Protein AF-A0A091CCP2-F1 (afdb_monomer)

Secondary structure (DSSP, 8-state):
--GGG-EEEEEEEEEEEEETTEEEEEEEEEEEEEEEETTEEEEEEEE--TTSPPPEEEEEEE-TTS-EEEEEESSSEEEEEE-TT-EEEEEEEETTEEEEEEEE-------

pLDDT: mean 87.81, std 11.27, range [38.66, 96.69]

Foldseek 3Di:
DQLQVWDKDWDWDWDWDDDDPDIDIDTDGWIWTWHQDPNKIKIWTWAQDPVRFDTWIWIWIQHPQRKIWIWTHDQKTWIDIDDAPDKDWTWTDHPVGIDIDIDDDDDDDDD

Organism: NCBI:txid1302649

Structure (mmCIF, N/CA/C/O backbone):
data_AF-A0A091CCP2-F1
#
_entry.id   AF-A0A091CCP2-F1
#
loop_
_atom_site.group_PDB
_atom_site.id
_atom_site.type_symbol
_atom_site.label_atom_id
_atom_site.label_alt_id
_atom_site.label_comp_id
_atom_site.label_asym_id
_atom_site.label_entity_id
_atom_site.label_seq_id
_atom_site.pdbx_PDB_ins_code
_atom_site.Cartn_x
_atom_site.Cartn_y
_atom_site.Cartn_z
_atom_site.occupancy
_atom_site.B_iso_or_equiv
_atom_site.auth_seq_id
_atom_site.auth_comp_id
_atom_site.auth_asym_id
_atom_site.auth_atom_id
_atom_site.pdbx_PDB_model_num
ATOM 1 N N . MET A 1 1 ? -13.528 -1.214 19.697 1.00 54.56 1 MET A N 1
ATOM 2 C CA . MET A 1 1 ? -13.199 -0.076 18.810 1.00 54.56 1 MET A CA 1
ATOM 3 C C . MET A 1 1 ? -14.029 -0.225 17.547 1.00 54.56 1 MET A C 1
ATOM 5 O O . MET A 1 1 ? -14.061 -1.320 17.004 1.00 54.56 1 MET A O 1
ATOM 9 N N . ASP A 1 2 ? -14.753 0.814 17.135 1.00 62.56 2 ASP A N 1
ATOM 10 C CA . ASP A 1 2 ? -15.609 0.775 15.942 1.00 62.56 2 ASP A CA 1
ATOM 11 C C . ASP A 1 2 ? -14.768 1.062 14.689 1.00 62.56 2 ASP A C 1
ATOM 13 O O . ASP A 1 2 ? -14.484 2.213 14.357 1.00 62.56 2 ASP A O 1
ATOM 17 N N . LEU A 1 3 ? -14.319 -0.002 14.020 1.00 65.81 3 LEU A N 1
ATOM 18 C CA . LEU A 1 3 ? -13.479 0.080 12.821 1.00 65.81 3 LEU A CA 1
ATOM 19 C C . LEU A 1 3 ? -14.211 0.677 11.607 1.00 65.81 3 LEU A C 1
ATOM 21 O O . LEU A 1 3 ? -13.551 0.984 10.616 1.00 65.81 3 LEU A O 1
ATOM 25 N N . ASN A 1 4 ? -15.532 0.891 11.672 1.00 68.69 4 ASN A N 1
ATOM 26 C CA . ASN A 1 4 ? -16.284 1.529 10.588 1.00 68.69 4 ASN A CA 1
ATOM 27 C C . ASN A 1 4 ? -16.014 3.039 10.487 1.00 68.69 4 ASN A C 1
ATOM 29 O O . ASN A 1 4 ? -16.238 3.626 9.431 1.00 68.69 4 ASN A O 1
ATOM 33 N N . LYS A 1 5 ? -15.529 3.681 11.561 1.00 74.88 5 LYS A N 1
ATOM 34 C CA . LYS A 1 5 ? -15.239 5.129 11.592 1.00 74.88 5 LYS A CA 1
ATOM 35 C C . LYS A 1 5 ? -13.783 5.484 11.275 1.00 74.88 5 LYS A C 1
ATOM 37 O O . LYS A 1 5 ? -13.444 6.662 11.266 1.00 74.88 5 LYS A O 1
ATOM 42 N N . GLY A 1 6 ? -12.953 4.483 10.980 1.00 84.56 6 GLY A N 1
ATOM 43 C CA . GLY A 1 6 ? -11.515 4.646 10.796 1.00 84.56 6 GLY A CA 1
ATOM 44 C C . GLY A 1 6 ? -10.783 4.860 12.115 1.00 84.56 6 GLY A C 1
ATOM 45 O O . GLY A 1 6 ? -11.096 5.758 12.892 1.00 84.56 6 GLY A O 1
ATOM 46 N N . VAL A 1 7 ? -9.800 4.010 12.380 1.00 94.38 7 VAL A N 1
ATOM 47 C CA . VAL A 1 7 ? -8.944 4.093 13.561 1.00 94.38 7 VAL A CA 1
ATOM 48 C C . VAL A 1 7 ? -7.599 4.674 13.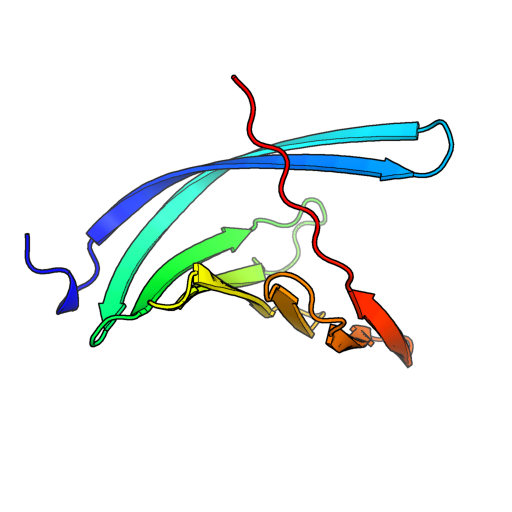131 1.00 94.38 7 VAL A C 1
ATOM 50 O O . VAL A 1 7 ? -6.961 4.089 12.252 1.00 94.38 7 VAL A O 1
ATOM 53 N N . PRO A 1 8 ? -7.154 5.806 13.705 1.00 96.19 8 PRO A N 1
ATOM 54 C CA . PRO A 1 8 ? -5.830 6.341 13.421 1.00 96.19 8 PRO A CA 1
ATOM 55 C C . PRO A 1 8 ? -4.753 5.395 13.959 1.00 96.19 8 PRO A C 1
ATOM 57 O O . PRO A 1 8 ? -4.863 4.884 15.074 1.00 96.19 8 PRO A O 1
ATOM 60 N N . VAL A 1 9 ? -3.701 5.176 13.174 1.00 95.19 9 VAL A N 1
ATOM 61 C CA . VAL A 1 9 ? -2.596 4.266 13.506 1.00 95.19 9 VAL A CA 1
ATOM 62 C C . VAL A 1 9 ? -1.244 4.880 13.141 1.00 95.19 9 VAL A C 1
ATOM 64 O O . VAL A 1 9 ? -1.149 5.742 12.265 1.00 95.19 9 VAL A O 1
ATOM 67 N N . SER A 1 10 ? -0.189 4.409 13.803 1.00 95.25 10 SER A N 1
ATOM 68 C CA . SER A 1 10 ? 1.183 4.524 13.295 1.00 95.25 10 SER A CA 1
ATOM 69 C C . SER A 1 10 ? 1.499 3.256 12.509 1.00 95.25 10 SER A C 1
ATOM 71 O O . SER A 1 10 ? 1.202 2.162 12.986 1.00 95.25 10 SER A O 1
ATOM 73 N N . ILE A 1 11 ? 2.080 3.400 11.328 1.00 93.38 11 ILE A N 1
ATOM 74 C CA . ILE A 1 11 ? 2.433 2.310 10.422 1.00 93.38 11 ILE A CA 1
ATOM 75 C C . ILE A 1 11 ? 3.947 2.323 10.280 1.00 93.38 11 ILE A C 1
ATOM 77 O O . ILE A 1 11 ? 4.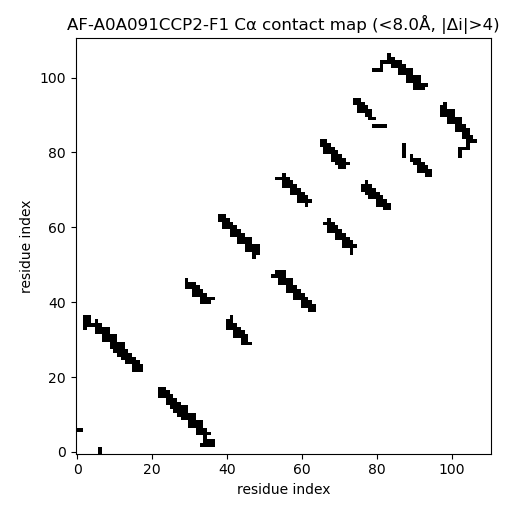505 3.345 9.896 1.00 93.38 11 ILE A O 1
ATOM 81 N N . HIS A 1 12 ? 4.575 1.190 10.573 1.00 93.44 12 HIS A N 1
ATOM 82 C CA . HIS A 1 12 ? 5.966 0.934 10.232 1.00 93.44 12 HIS A CA 1
ATOM 83 C C . HIS A 1 12 ? 5.980 0.078 8.965 1.00 93.44 12 HIS A C 1
ATOM 85 O O . HIS A 1 12 ? 5.507 -1.061 8.984 1.00 93.44 12 HIS A O 1
ATOM 91 N N . LEU A 1 13 ? 6.436 0.647 7.854 1.00 90.69 13 LEU A N 1
ATOM 92 C CA . LEU A 1 13 ? 6.467 0.005 6.547 1.00 90.69 13 LEU A CA 1
ATOM 93 C C . LEU A 1 13 ? 7.916 -0.255 6.149 1.00 90.69 13 LEU A C 1
ATOM 95 O O . LEU A 1 13 ? 8.676 0.684 5.930 1.00 90.69 13 LEU A O 1
ATOM 99 N N . LYS A 1 14 ? 8.259 -1.534 6.013 1.00 91.38 14 LYS A N 1
ATOM 100 C CA . LYS A 1 14 ? 9.535 -1.991 5.473 1.00 91.38 14 LYS A CA 1
ATOM 101 C C . LYS A 1 14 ? 9.318 -2.555 4.074 1.00 91.38 14 LYS A C 1
ATOM 103 O O . LYS A 1 14 ? 8.485 -3.442 3.902 1.00 91.38 14 LYS A O 1
ATOM 108 N N . THR A 1 15 ? 10.059 -2.049 3.096 1.00 87.69 15 THR A N 1
ATOM 109 C CA . THR A 1 15 ? 10.116 -2.595 1.737 1.00 87.69 15 THR A CA 1
ATOM 110 C C . THR A 1 15 ? 11.550 -2.987 1.440 1.00 87.69 15 THR A C 1
ATOM 112 O O . THR A 1 15 ? 12.439 -2.148 1.510 1.00 87.69 15 THR A O 1
ATOM 115 N N . GLU A 1 16 ? 11.770 -4.250 1.102 1.00 91.25 16 GLU A N 1
ATOM 116 C CA . GLU A 1 16 ? 13.063 -4.743 0.638 1.00 91.25 16 GLU A CA 1
ATOM 117 C C . GLU A 1 16 ? 12.945 -5.060 -0.851 1.00 91.25 16 GLU A C 1
ATOM 119 O O . GLU A 1 16 ? 12.039 -5.785 -1.272 1.00 91.25 16 GLU A O 1
ATOM 124 N N . VAL A 1 17 ? 13.837 -4.491 -1.651 1.00 89.88 17 VAL A N 1
ATOM 125 C CA . VAL A 1 17 ? 13.897 -4.684 -3.096 1.00 89.88 17 VAL A CA 1
ATOM 126 C C . VAL A 1 17 ? 15.216 -5.368 -3.413 1.00 89.88 17 VAL A C 1
ATOM 128 O O . VAL A 1 17 ? 16.276 -4.843 -3.101 1.00 89.88 17 VAL A O 1
ATOM 131 N N . ASN A 1 18 ? 15.143 -6.540 -4.037 1.00 90.44 18 ASN A N 1
ATOM 132 C CA . ASN A 1 18 ? 16.313 -7.253 -4.540 1.00 90.44 18 ASN A CA 1
ATOM 133 C C . ASN A 1 18 ? 16.251 -7.251 -6.068 1.00 90.44 18 ASN A C 1
ATOM 135 O O . ASN A 1 18 ? 15.310 -7.803 -6.647 1.00 90.44 18 ASN A O 1
ATOM 139 N N . GLN A 1 19 ? 17.221 -6.620 -6.723 1.00 87.38 19 GLN A N 1
ATOM 140 C CA . GLN A 1 19 ? 17.330 -6.561 -8.179 1.00 87.38 19 GLN A CA 1
ATOM 141 C C . GLN A 1 19 ? 18.758 -6.890 -8.602 1.00 87.38 19 GLN A C 1
ATOM 143 O O . GLN A 1 19 ? 19.689 -6.136 -8.345 1.00 87.38 19 GLN A O 1
ATOM 148 N N . ASN A 1 20 ? 18.924 -8.017 -9.299 1.00 91.25 20 ASN A N 1
ATOM 149 C CA . ASN A 1 20 ? 20.239 -8.566 -9.638 1.00 91.25 20 ASN A CA 1
ATOM 150 C C . ASN A 1 20 ? 21.098 -8.748 -8.369 1.00 91.25 20 ASN A C 1
ATOM 152 O O . ASN A 1 20 ? 20.703 -9.507 -7.487 1.00 91.25 20 ASN A O 1
ATOM 156 N N . ASP A 1 21 ? 22.230 -8.047 -8.281 1.00 91.62 21 ASP A N 1
ATOM 157 C CA . ASP A 1 21 ? 23.143 -8.061 -7.134 1.00 91.62 21 ASP A CA 1
ATOM 158 C C . ASP A 1 21 ? 22.921 -6.869 -6.176 1.00 91.62 21 ASP A C 1
ATOM 160 O O . ASP A 1 21 ? 23.680 -6.688 -5.223 1.00 91.62 21 ASP A O 1
ATOM 164 N N . GLU A 1 22 ? 21.902 -6.040 -6.423 1.00 92.62 22 GLU A N 1
ATOM 165 C CA . GLU A 1 22 ? 21.565 -4.877 -5.602 1.00 92.62 22 GLU A CA 1
ATOM 166 C C . GLU A 1 22 ? 20.410 -5.201 -4.647 1.00 92.62 22 GLU A C 1
ATOM 168 O O . GLU A 1 22 ? 19.369 -5.736 -5.044 1.00 92.62 22 GLU A O 1
ATOM 173 N N . GLN A 1 23 ? 20.605 -4.853 -3.374 1.00 92.44 23 GLN A N 1
ATOM 174 C CA . GLN A 1 23 ? 19.583 -4.906 -2.338 1.00 92.44 23 GLN A CA 1
ATOM 175 C C . GLN A 1 23 ? 19.343 -3.494 -1.812 1.00 92.44 23 GLN A C 1
ATOM 177 O O . GLN A 1 23 ? 20.257 -2.842 -1.306 1.00 92.44 23 GLN A O 1
ATOM 182 N N . GLU A 1 24 ? 18.097 -3.051 -1.892 1.00 92.50 24 GLU A N 1
ATOM 183 C CA . GLU A 1 24 ? 17.639 -1.783 -1.347 1.00 92.50 24 GLU A CA 1
ATOM 184 C C . GLU A 1 24 ? 16.626 -2.039 -0.233 1.00 92.50 24 GLU A C 1
ATOM 186 O O . GLU A 1 24 ? 15.750 -2.900 -0.338 1.00 92.50 24 GLU A O 1
ATOM 191 N N . GLU A 1 25 ? 16.736 -1.272 0.847 1.00 92.25 25 GLU A N 1
ATOM 192 C CA . GLU A 1 25 ? 15.793 -1.301 1.957 1.00 92.25 25 GLU A CA 1
ATOM 193 C C . GLU A 1 25 ? 15.200 0.093 2.152 1.00 92.25 25 GLU A C 1
ATOM 195 O O . GLU A 1 25 ? 15.920 1.075 2.329 1.00 92.25 25 GLU A O 1
ATOM 200 N N . PHE A 1 26 ? 13.872 0.163 2.165 1.00 87.75 26 PHE A N 1
ATOM 201 C CA . PHE A 1 26 ? 13.114 1.374 2.437 1.00 87.75 26 PHE A CA 1
ATOM 202 C C . PHE A 1 26 ? 12.304 1.194 3.719 1.00 87.75 26 PHE A C 1
ATOM 204 O O . PHE A 1 26 ? 11.480 0.280 3.825 1.00 87.75 26 PHE A O 1
ATOM 211 N N . LEU A 1 27 ? 12.520 2.086 4.685 1.00 89.69 27 LEU A N 1
ATOM 212 C CA . LEU A 1 27 ? 11.811 2.118 5.962 1.00 89.69 27 LEU A CA 1
ATOM 213 C C . LEU A 1 27 ? 11.015 3.412 6.085 1.00 89.69 27 LEU A C 1
ATOM 215 O O . LEU A 1 27 ? 11.571 4.504 5.987 1.00 89.69 27 LEU A O 1
ATOM 219 N N . PHE A 1 28 ? 9.720 3.286 6.362 1.00 88.44 28 PHE A N 1
ATOM 220 C CA . PHE A 1 28 ? 8.837 4.426 6.556 1.00 88.44 28 PHE A CA 1
ATOM 221 C C . PHE A 1 28 ? 8.016 4.288 7.835 1.00 88.44 28 PHE A C 1
ATOM 223 O O . PHE A 1 28 ? 7.261 3.331 8.004 1.00 88.44 28 PHE A O 1
ATOM 230 N N . ASP A 1 29 ? 8.090 5.301 8.696 1.00 92.69 29 ASP A N 1
ATOM 231 C CA . ASP A 1 29 ? 7.191 5.470 9.836 1.00 92.69 29 ASP A CA 1
ATOM 232 C C . ASP A 1 29 ? 6.125 6.517 9.494 1.00 92.69 29 ASP A C 1
ATOM 234 O O . ASP A 1 29 ? 6.369 7.724 9.520 1.00 92.69 29 ASP A O 1
ATOM 238 N N . ILE A 1 30 ? 4.921 6.058 9.149 1.00 93.94 30 ILE A N 1
ATOM 239 C CA . ILE A 1 30 ? 3.862 6.897 8.576 1.00 93.94 30 ILE A CA 1
ATOM 240 C C . ILE A 1 30 ? 2.619 6.874 9.467 1.00 93.94 30 ILE A C 1
ATOM 242 O O . ILE A 1 30 ? 2.237 5.853 10.041 1.00 93.94 30 ILE A O 1
ATOM 246 N N . LYS A 1 31 ? 1.930 8.013 9.578 1.00 95.81 31 LYS A N 1
ATOM 247 C CA . LYS A 1 31 ? 0.590 8.065 10.177 1.00 95.81 31 LYS A CA 1
ATOM 248 C C . LYS A 1 31 ? -0.463 7.683 9.144 1.00 95.81 31 LYS A C 1
ATOM 250 O O . LYS A 1 31 ? -0.486 8.207 8.034 1.00 95.81 31 LYS A O 1
ATOM 255 N N . GLY A 1 32 ? -1.377 6.808 9.534 1.00 95.56 32 GLY A N 1
ATOM 256 C CA . GLY A 1 32 ? -2.438 6.342 8.657 1.00 95.56 32 GLY A CA 1
ATOM 257 C C . GLY A 1 32 ? -3.731 6.066 9.397 1.00 95.56 32 GLY A C 1
ATOM 258 O O . GLY A 1 32 ? -3.926 6.448 10.552 1.00 95.56 32 GLY A O 1
ATOM 259 N N . GLN A 1 33 ? -4.627 5.385 8.702 1.00 96.00 33 GLN A N 1
ATOM 260 C CA . GLN A 1 33 ? -5.910 4.957 9.231 1.00 96.00 33 GLN A CA 1
ATOM 261 C C . GLN A 1 33 ? -6.209 3.524 8.807 1.00 96.00 33 GLN A C 1
ATOM 263 O O . GLN A 1 33 ? -5.923 3.126 7.675 1.00 96.00 33 GLN A O 1
ATOM 268 N N . VAL A 1 34 ? -6.836 2.777 9.708 1.00 95.62 34 VAL A N 1
ATOM 269 C CA . VAL A 1 34 ? -7.365 1.442 9.439 1.00 95.62 34 VAL A CA 1
ATOM 270 C C . VAL A 1 34 ? -8.882 1.479 9.520 1.00 95.62 34 VAL A C 1
ATOM 272 O O . VAL A 1 34 ? -9.447 1.930 10.514 1.00 95.62 34 VAL A O 1
ATOM 275 N N . ILE A 1 35 ? -9.549 1.001 8.477 1.00 95.12 35 ILE A N 1
ATOM 276 C CA . ILE A 1 35 ? -11.007 0.902 8.398 1.00 95.12 35 ILE A CA 1
ATOM 277 C C . ILE A 1 35 ? -11.346 -0.544 8.049 1.00 95.12 35 ILE A C 1
ATOM 279 O O . ILE A 1 35 ? -10.770 -1.103 7.118 1.00 95.12 35 ILE A O 1
ATOM 283 N N . LYS A 1 36 ? -12.294 -1.155 8.755 1.00 93.75 36 LYS A N 1
ATOM 284 C CA . LYS A 1 36 ? -12.868 -2.440 8.339 1.00 93.75 36 LYS A CA 1
ATOM 285 C C . LYS A 1 36 ? -14.207 -2.156 7.667 1.00 93.75 36 LYS A C 1
ATOM 287 O O . LYS A 1 36 ? -15.046 -1.495 8.266 1.00 93.75 36 LYS A O 1
ATOM 292 N N . MET A 1 37 ? -14.392 -2.610 6.430 1.00 92.62 37 MET A N 1
ATOM 293 C CA . MET A 1 37 ? -15.670 -2.507 5.713 1.00 92.62 37 MET A CA 1
ATOM 294 C C . MET A 1 37 ? -16.106 -3.915 5.313 1.00 92.62 37 MET A C 1
ATOM 296 O O . MET A 1 37 ? -15.439 -4.556 4.498 1.00 92.62 37 MET A O 1
ATOM 300 N N . GLY A 1 38 ? -17.200 -4.409 5.899 1.00 93.31 38 GLY A N 1
ATOM 301 C CA . GLY A 1 38 ? -17.524 -5.837 5.826 1.00 93.31 38 GLY A CA 1
ATOM 302 C C . GLY A 1 38 ? -16.385 -6.661 6.432 1.00 93.31 38 GLY A C 1
ATOM 303 O O . GLY A 1 38 ? -15.940 -6.354 7.536 1.00 93.31 38 GLY A O 1
ATOM 304 N N . ASP A 1 39 ? -15.869 -7.640 5.687 1.00 94.12 39 ASP A N 1
ATOM 305 C CA . ASP A 1 39 ? -14.719 -8.462 6.097 1.00 94.12 39 ASP A CA 1
ATOM 306 C C . ASP A 1 39 ? -13.373 -7.991 5.537 1.00 94.12 39 ASP A C 1
ATOM 308 O O . ASP A 1 39 ? -12.331 -8.544 5.875 1.00 94.12 39 ASP A O 1
ATOM 312 N N . THR A 1 40 ? -13.365 -6.942 4.715 1.00 95.81 40 THR A N 1
ATOM 313 C CA . THR A 1 40 ? -12.137 -6.395 4.134 1.00 95.81 40 THR A CA 1
ATOM 314 C C 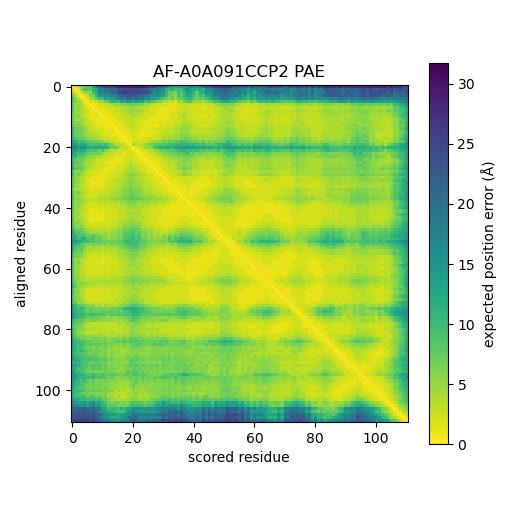. THR A 1 40 ? -11.534 -5.336 5.050 1.00 95.81 40 THR A C 1
ATOM 316 O O . THR A 1 40 ? -12.213 -4.389 5.468 1.00 95.81 40 THR A O 1
ATOM 319 N N . LEU A 1 41 ? -10.237 -5.463 5.325 1.00 95.62 41 LEU A N 1
ATOM 320 C CA . LEU A 1 41 ? -9.466 -4.443 6.026 1.00 95.62 41 LEU A CA 1
ATOM 321 C C . LEU A 1 41 ? -8.866 -3.463 5.020 1.00 95.62 41 LEU A C 1
ATOM 323 O O . LEU A 1 41 ? -8.296 -3.864 4.009 1.00 95.62 41 LEU A O 1
ATOM 327 N N . TYR A 1 42 ? -8.970 -2.175 5.314 1.00 96.25 42 TYR A N 1
ATOM 328 C CA . TYR A 1 42 ? -8.391 -1.093 4.536 1.00 96.25 42 TYR A CA 1
ATOM 329 C C . TYR A 1 42 ? -7.372 -0.374 5.402 1.00 96.25 42 TYR A C 1
ATOM 331 O O . TYR A 1 42 ? -7.733 0.185 6.434 1.00 96.25 42 TYR A O 1
ATOM 339 N N . ILE A 1 43 ? -6.126 -0.334 4.953 1.00 96.06 43 ILE A N 1
ATOM 340 C CA . ILE A 1 43 ? -5.070 0.492 5.530 1.00 96.06 43 ILE A CA 1
ATOM 341 C C . ILE A 1 43 ? -4.825 1.625 4.540 1.00 96.06 43 ILE A C 1
ATOM 343 O O . ILE A 1 43 ? -4.606 1.382 3.352 1.00 96.06 43 ILE A O 1
ATOM 347 N N . ARG A 1 44 ? -4.920 2.872 5.000 1.00 96.00 44 ARG A N 1
ATOM 348 C CA . ARG A 1 44 ? -4.717 4.056 4.160 1.00 96.00 44 ARG A CA 1
ATOM 349 C C . ARG A 1 44 ? -3.682 4.971 4.779 1.00 96.00 44 ARG A C 1
ATOM 351 O O . ARG A 1 44 ? -3.770 5.283 5.966 1.00 96.00 44 ARG A O 1
ATOM 358 N N . TYR A 1 45 ? -2.759 5.438 3.959 1.00 95.44 45 TYR A N 1
ATOM 359 C CA . TYR A 1 45 ? -1.715 6.375 4.347 1.00 95.44 45 TYR A CA 1
ATOM 360 C C . TYR A 1 45 ? -1.297 7.222 3.142 1.00 95.44 45 TYR A C 1
ATOM 362 O O . TYR A 1 45 ? -1.791 7.023 2.028 1.00 95.44 45 TYR A O 1
ATOM 370 N N . LYS A 1 46 ? -0.441 8.212 3.385 1.00 94.50 46 LYS A N 1
ATOM 371 C CA . LYS A 1 46 ? 0.150 9.052 2.346 1.00 94.50 46 LYS A CA 1
ATOM 372 C C . LYS A 1 46 ? 1.665 8.910 2.396 1.00 94.50 46 LYS A C 1
ATOM 374 O O . LYS A 1 46 ? 2.230 8.943 3.483 1.00 94.50 46 LYS A O 1
ATOM 379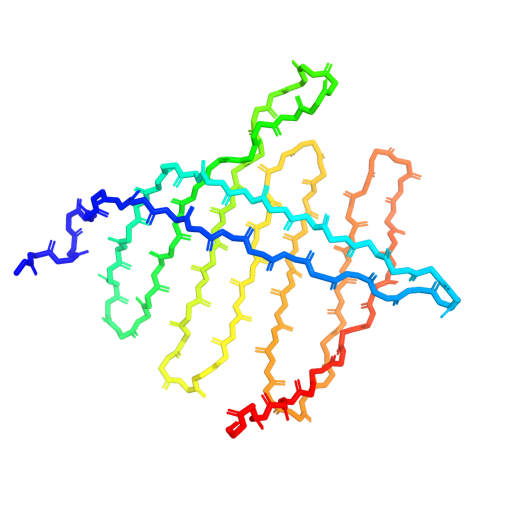 N N . GLU A 1 47 ? 2.281 8.732 1.238 1.00 91.19 47 GLU A N 1
ATOM 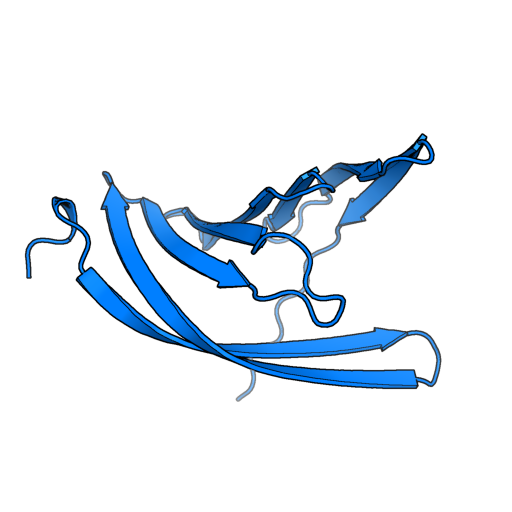380 C CA . GLU A 1 47 ? 3.733 8.719 1.066 1.00 91.19 47 GLU A CA 1
ATOM 381 C C . GLU A 1 47 ? 4.172 10.123 0.642 1.00 91.19 47 GLU A C 1
ATOM 383 O O . GLU A 1 47 ? 3.793 10.594 -0.434 1.00 91.19 47 GLU A O 1
ATOM 388 N N . GLU A 1 48 ? 4.947 10.800 1.485 1.00 90.00 48 GLU A N 1
ATOM 389 C CA . GLU A 1 48 ? 5.628 12.039 1.096 1.00 90.00 48 GLU A CA 1
ATOM 390 C C . GLU A 1 48 ? 6.659 11.721 0.005 1.00 90.00 48 GLU A C 1
ATOM 392 O O . GLU A 1 48 ? 7.270 10.652 0.025 1.00 90.00 48 GLU A O 1
ATOM 397 N N . GLN A 1 49 ? 6.812 12.609 -0.975 1.00 85.38 49 GLN A N 1
ATOM 398 C CA . GLN A 1 49 ? 7.738 12.409 -2.091 1.00 85.38 49 GLN A CA 1
ATOM 399 C C . GLN A 1 49 ? 9.016 13.218 -1.853 1.00 85.38 49 GLN A C 1
ATOM 401 O O . GLN A 1 49 ? 8.952 14.382 -1.455 1.00 85.38 49 GLN A O 1
ATOM 406 N N . GLU A 1 50 ? 10.180 12.611 -2.090 1.00 82.19 50 GLU A N 1
ATOM 407 C CA . GLU A 1 50 ? 11.481 13.256 -1.848 1.00 82.19 50 GLU A CA 1
ATOM 408 C C . GLU A 1 50 ? 11.713 14.488 -2.733 1.00 82.19 50 GLU A C 1
ATOM 410 O O . GLU A 1 50 ? 12.390 15.432 -2.329 1.00 82.19 50 GLU A O 1
ATOM 415 N N . ASP A 1 51 ? 11.110 14.507 -3.922 1.00 84.38 51 ASP A N 1
ATOM 416 C CA . ASP A 1 51 ? 11.180 15.615 -4.877 1.00 84.38 51 ASP A CA 1
ATOM 417 C C . ASP A 1 51 ? 10.266 16.805 -4.515 1.00 84.38 51 ASP A C 1
ATOM 419 O O . ASP A 1 51 ? 10.241 17.812 -5.226 1.00 84.38 51 ASP A O 1
ATOM 423 N N . GLY A 1 52 ? 9.523 16.712 -3.405 1.00 84.19 52 GLY A N 1
ATOM 424 C CA . GLY A 1 52 ? 8.590 17.738 -2.943 1.00 84.19 52 GLY A CA 1
ATOM 425 C C . GLY A 1 52 ? 7.266 17.781 -3.710 1.00 84.19 52 GLY A C 1
ATOM 426 O O . GLY A 1 52 ? 6.491 18.726 -3.531 1.00 84.19 52 GLY A O 1
ATOM 427 N N . SER A 1 53 ? 6.988 16.790 -4.562 1.00 86.81 53 SER A N 1
ATOM 428 C CA . SER A 1 53 ? 5.697 16.650 -5.233 1.00 86.81 53 SER A CA 1
ATOM 429 C C . SER A 1 53 ? 4.570 16.273 -4.257 1.00 86.81 53 SER A C 1
ATOM 431 O O . SER A 1 53 ? 4.773 16.042 -3.062 1.00 86.81 53 SER A O 1
ATOM 433 N N . ALA A 1 54 ? 3.327 16.284 -4.751 1.00 89.75 54 ALA A N 1
ATOM 434 C CA . ALA A 1 54 ? 2.160 16.028 -3.913 1.00 89.75 54 ALA A CA 1
ATOM 435 C C . ALA A 1 54 ? 2.206 14.610 -3.298 1.00 89.75 54 ALA A C 1
ATOM 437 O O . ALA A 1 54 ? 2.514 13.653 -4.012 1.00 89.75 54 ALA A O 1
ATOM 438 N N . PRO A 1 55 ? 1.816 14.435 -2.018 1.00 91.75 55 PRO A N 1
ATOM 439 C CA . PRO A 1 55 ? 1.870 13.130 -1.371 1.00 91.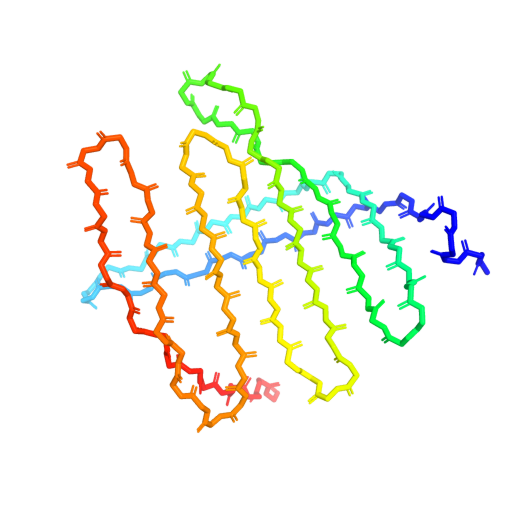75 55 PRO A CA 1
ATOM 440 C C . PRO A 1 55 ? 1.024 12.085 -2.099 1.00 91.75 55 PRO A C 1
ATOM 442 O O . PRO A 1 55 ? -0.151 12.315 -2.417 1.00 91.75 55 PRO A O 1
ATOM 445 N N . VAL A 1 56 ? 1.593 10.900 -2.296 1.00 92.31 56 VAL A N 1
ATOM 446 C CA . VAL A 1 56 ? 0.931 9.788 -2.978 1.00 92.31 56 VAL A CA 1
ATOM 447 C C . VAL A 1 56 ? -0.016 9.106 -2.003 1.00 92.31 56 VAL A C 1
ATOM 449 O O . VAL A 1 56 ? 0.379 8.657 -0.928 1.00 92.31 56 VAL A O 1
ATOM 452 N N . SER A 1 57 ? -1.294 9.016 -2.365 1.00 95.25 57 SER A N 1
ATOM 453 C CA . SER A 1 57 ? -2.278 8.331 -1.528 1.00 95.25 57 SER A CA 1
ATOM 454 C C . SER A 1 57 ? -2.206 6.829 -1.759 1.00 95.25 57 SER A C 1
ATOM 456 O O . SER A 1 57 ? -2.413 6.358 -2.878 1.00 95.25 57 SER A O 1
ATOM 458 N N . VAL A 1 58 ? -1.971 6.067 -0.693 1.00 95.50 58 VAL A N 1
ATOM 459 C CA . VAL A 1 58 ? -1.878 4.609 -0.755 1.00 95.50 58 VAL A CA 1
ATOM 460 C C . VAL A 1 58 ? -3.027 3.970 0.005 1.00 95.50 58 VAL A C 1
ATOM 462 O O . VAL A 1 58 ? -3.359 4.344 1.130 1.00 95.50 58 VAL A O 1
ATOM 465 N N . THR A 1 59 ? -3.670 2.999 -0.638 1.00 96.62 59 THR A N 1
ATOM 466 C CA . THR A 1 59 ? -4.676 2.135 -0.022 1.00 96.62 59 THR A CA 1
ATOM 467 C C . THR A 1 59 ? -4.259 0.685 -0.185 1.00 96.62 59 THR A C 1
ATOM 469 O O . THR A 1 59 ? -4.205 0.176 -1.304 1.00 96.62 59 THR A O 1
ATOM 472 N N . MET A 1 60 ? -4.036 0.010 0.936 1.00 95.94 60 MET A N 1
ATOM 473 C CA . MET A 1 60 ? -3.878 -1.435 1.006 1.00 95.94 60 MET A CA 1
ATOM 474 C C . MET A 1 60 ? -5.201 -2.056 1.450 1.00 95.94 60 MET A C 1
ATOM 476 O O . MET A 1 60 ? -5.779 -1.659 2.463 1.00 95.94 60 MET A O 1
ATOM 480 N N . LYS A 1 61 ? -5.696 -3.014 0.673 1.00 96.69 61 LYS A N 1
ATOM 481 C CA . LYS A 1 61 ? -6.856 -3.836 1.007 1.00 96.69 61 LYS A CA 1
ATOM 482 C C . LYS A 1 61 ? -6.381 -5.238 1.330 1.00 96.69 61 LYS A C 1
ATOM 484 O O . LYS A 1 61 ? -5.685 -5.828 0.510 1.00 96.69 61 LYS A O 1
ATOM 489 N N . ILE A 1 62 ? -6.798 -5.755 2.476 1.00 95.25 62 ILE A N 1
ATOM 490 C CA . ILE A 1 62 ? -6.586 -7.145 2.874 1.00 95.25 62 ILE A CA 1
ATOM 491 C C . ILE A 1 62 ? -7.953 -7.819 2.839 1.00 9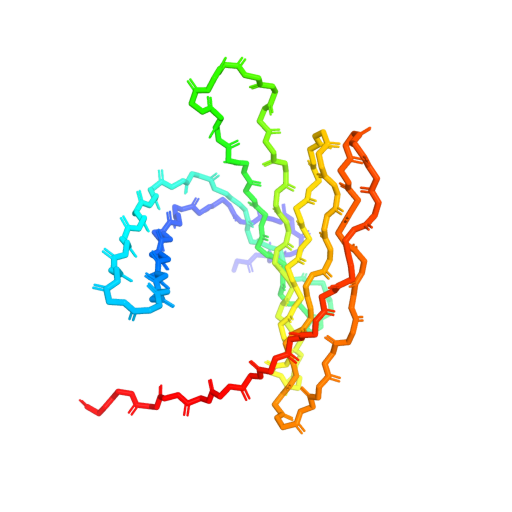5.25 62 ILE A C 1
ATOM 493 O O . ILE A 1 62 ? -8.865 -7.447 3.587 1.00 95.25 62 ILE A O 1
ATOM 497 N N . PHE A 1 63 ? -8.109 -8.742 1.899 1.00 95.25 63 PHE A N 1
ATOM 498 C CA . PHE A 1 63 ? -9.333 -9.499 1.686 1.00 95.25 63 PHE A CA 1
ATOM 499 C C . PHE A 1 63 ? -9.404 -10.689 2.660 1.00 95.25 63 PHE A C 1
ATOM 501 O O . PHE A 1 63 ? -8.370 -11.148 3.149 1.00 95.25 63 PHE A O 1
ATOM 508 N N . PRO A 1 64 ? -10.612 -11.191 2.975 1.00 94.31 64 PRO A N 1
ATOM 509 C CA . PRO A 1 64 ? -10.782 -12.299 3.921 1.00 94.31 64 PRO A CA 1
ATOM 510 C C . PRO A 1 64 ? -10.151 -13.621 3.460 1.00 94.31 64 PRO A C 1
ATOM 512 O O . PRO A 1 64 ? -9.863 -14.473 4.293 1.00 94.31 64 PRO A O 1
ATOM 515 N N . ASP A 1 65 ? -9.922 -13.789 2.157 1.00 91.44 65 ASP A N 1
ATOM 516 C CA . ASP A 1 65 ? -9.216 -14.928 1.557 1.00 91.44 65 ASP A CA 1
ATOM 517 C C . ASP A 1 65 ? -7.681 -14.796 1.624 1.00 91.44 65 ASP A C 1
ATOM 519 O O . ASP A 1 65 ? -6.962 -15.668 1.143 1.00 91.44 65 ASP A O 1
ATOM 523 N N . GLY A 1 66 ? -7.169 -13.716 2.223 1.00 89.06 66 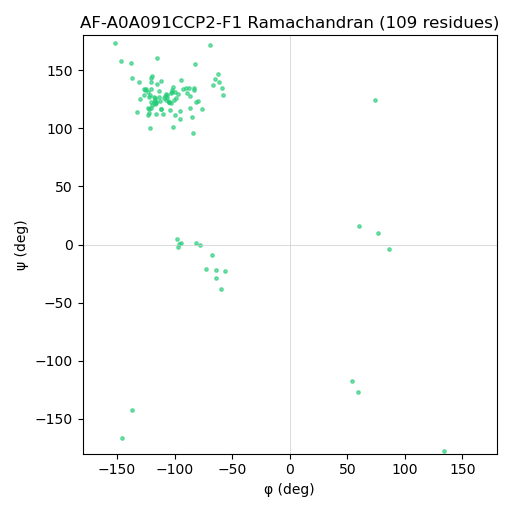GLY A N 1
ATOM 524 C CA . GLY A 1 66 ? -5.740 -13.430 2.335 1.00 89.06 66 GLY A CA 1
ATOM 525 C C . GLY A 1 66 ? -5.149 -12.693 1.134 1.00 89.06 66 GLY A C 1
ATOM 526 O O . GLY A 1 66 ? -3.983 -12.301 1.195 1.00 89.06 66 GLY A O 1
ATOM 527 N N . ALA A 1 67 ? -5.922 -12.442 0.071 1.00 92.31 67 ALA A N 1
ATOM 528 C CA . ALA A 1 67 ? -5.452 -11.614 -1.030 1.00 92.31 67 ALA A CA 1
ATOM 529 C C . ALA A 1 67 ? -5.163 -10.185 -0.549 1.00 92.31 67 ALA A C 1
ATOM 531 O O . ALA A 1 67 ? -5.859 -9.629 0.310 1.00 92.31 67 ALA A O 1
ATOM 532 N N . VAL A 1 68 ? -4.161 -9.554 -1.155 1.00 93.81 68 VAL A N 1
ATOM 533 C CA . VAL A 1 68 ? -3.787 -8.170 -0.863 1.00 93.81 68 VAL A CA 1
ATOM 534 C C . VAL A 1 68 ? -3.839 -7.355 -2.144 1.00 93.81 68 VAL A C 1
ATOM 536 O O . VAL A 1 68 ? -3.287 -7.740 -3.169 1.00 93.81 68 VAL A O 1
ATOM 539 N N . GLN A 1 69 ? -4.495 -6.198 -2.106 1.00 94.75 69 GLN A N 1
ATOM 540 C CA . GLN A 1 69 ? -4.421 -5.219 -3.188 1.00 94.75 69 GLN A CA 1
ATOM 541 C C . GLN A 1 69 ? -3.818 -3.925 -2.667 1.00 94.75 69 GLN A C 1
ATOM 543 O O . GLN A 1 69 ? -4.340 -3.332 -1.728 1.00 94.75 69 GLN A O 1
ATOM 548 N N . ILE A 1 70 ? -2.780 -3.441 -3.337 1.00 94.38 70 ILE A N 1
ATOM 549 C CA . ILE A 1 70 ? -2.187 -2.132 -3.088 1.00 94.38 70 ILE A CA 1
ATOM 550 C C . ILE A 1 70 ? -2.573 -1.221 -4.246 1.00 94.38 70 ILE A C 1
ATOM 552 O O . ILE A 1 70 ? -2.453 -1.569 -5.419 1.00 94.38 70 ILE A O 1
ATOM 556 N N . THR A 1 71 ? -3.100 -0.048 -3.929 1.00 95.12 71 THR A N 1
ATOM 557 C CA . THR A 1 71 ? -3.363 1.007 -4.906 1.00 95.12 71 THR A CA 1
ATOM 558 C C . THR A 1 71 ? -2.603 2.245 -4.472 1.00 95.12 71 THR A C 1
ATOM 560 O O . THR A 1 71 ? -2.890 2.768 -3.396 1.00 95.12 71 THR A O 1
ATOM 563 N N . ARG A 1 72 ? -1.647 2.694 -5.292 1.00 93.19 72 ARG A N 1
ATOM 564 C CA . ARG A 1 72 ? -0.968 3.985 -5.112 1.00 93.19 72 ARG A CA 1
ATOM 565 C C . ARG A 1 72 ? -1.525 4.944 -6.158 1.00 93.19 72 ARG A C 1
ATOM 567 O O . ARG A 1 72 ? -1.522 4.632 -7.350 1.00 93.19 72 ARG A O 1
ATOM 574 N N . ALA A 1 73 ? -2.062 6.061 -5.688 1.00 90.00 73 ALA A N 1
ATOM 575 C CA . ALA A 1 73 ? -2.674 7.098 -6.501 1.00 90.00 73 ALA A CA 1
ATOM 576 C C . ALA A 1 73 ? -1.934 8.420 -6.260 1.00 90.00 73 ALA A C 1
ATOM 578 O O . ALA A 1 73 ? -2.144 9.084 -5.241 1.00 90.00 73 ALA A O 1
ATOM 579 N N . GLY A 1 74 ? -1.053 8.761 -7.195 1.00 85.25 74 GLY A N 1
ATOM 580 C CA . GLY A 1 74 ? -0.349 10.037 -7.286 1.00 85.25 74 GLY A CA 1
ATOM 581 C C . GLY A 1 74 ? -0.331 10.516 -8.735 1.00 85.25 74 GLY A C 1
ATOM 582 O O . GLY A 1 74 ? -1.299 10.295 -9.461 1.00 85.25 74 GLY A O 1
ATOM 583 N N . GLU A 1 75 ? 0.775 11.122 -9.171 1.00 81.06 75 GLU A N 1
ATOM 584 C CA . GLU A 1 75 ? 1.011 11.387 -10.600 1.00 81.06 75 GLU A CA 1
ATOM 585 C C . GLU A 1 75 ? 1.029 10.083 -11.412 1.00 81.06 75 GLU A C 1
ATOM 587 O O . GLU A 1 75 ? 0.470 9.996 -12.504 1.00 81.06 75 GLU A O 1
ATOM 592 N N . MET A 1 76 ? 1.606 9.037 -10.823 1.00 83.00 76 MET A N 1
ATOM 593 C CA . MET A 1 76 ? 1.539 7.672 -11.325 1.00 83.00 76 MET A CA 1
ATOM 594 C C . MET A 1 76 ? 0.384 6.939 -10.641 1.00 83.00 76 MET A C 1
ATOM 596 O O . MET A 1 76 ? 0.141 7.103 -9.439 1.00 83.00 76 MET A O 1
ATOM 600 N N . HIS A 1 77 ? -0.321 6.099 -11.397 1.00 85.31 77 HIS A N 1
ATOM 601 C CA . HIS A 1 77 ? -1.405 5.281 -10.863 1.00 85.31 77 HIS A CA 1
ATOM 602 C C . HIS A 1 77 ? -1.091 3.800 -11.054 1.00 85.31 77 HIS A C 1
ATOM 604 O O . HIS A 1 77 ? -0.952 3.311 -12.178 1.00 85.31 77 HIS A O 1
ATOM 610 N N . VAL A 1 78 ? -1.023 3.071 -9.940 1.00 89.44 78 VAL A N 1
ATOM 611 C CA . VAL A 1 78 ? -0.750 1.633 -9.941 1.00 89.44 78 VAL A CA 1
ATOM 612 C C . VAL A 1 78 ? -1.746 0.883 -9.083 1.00 89.44 78 VAL A C 1
ATOM 614 O O . VAL A 1 78 ? -2.107 1.303 -7.980 1.00 89.44 78 VAL A O 1
ATOM 617 N N . ARG A 1 79 ? -2.160 -0.275 -9.592 1.00 92.62 79 ARG A N 1
ATOM 618 C CA . ARG A 1 79 ? -2.898 -1.276 -8.834 1.00 92.62 79 ARG A CA 1
ATOM 619 C C . ARG A 1 79 ? -2.135 -2.587 -8.894 1.00 92.62 79 ARG A C 1
ATOM 621 O O . ARG A 1 79 ? -2.071 -3.219 -9.945 1.00 92.62 79 ARG A O 1
ATOM 628 N N . LEU A 1 80 ? -1.594 -2.986 -7.755 1.00 91.94 80 LEU A N 1
ATOM 629 C CA . LEU A 1 80 ? -0.946 -4.273 -7.563 1.00 91.94 80 LEU A CA 1
ATOM 630 C C . LEU A 1 80 ? -1.922 -5.180 -6.822 1.00 91.94 80 LEU A C 1
ATOM 632 O O . LEU A 1 80 ? -2.533 -4.751 -5.839 1.00 91.94 80 LEU A O 1
ATOM 636 N N . ARG A 1 81 ? -2.094 -6.410 -7.297 1.00 92.62 81 ARG A N 1
ATOM 637 C CA . ARG A 1 81 ? -2.897 -7.421 -6.617 1.00 92.62 81 ARG A CA 1
ATOM 638 C C . ARG A 1 81 ? -2.049 -8.668 -6.445 1.00 92.62 81 ARG A C 1
ATOM 640 O O . ARG A 1 81 ? -1.463 -9.156 -7.401 1.00 92.62 81 ARG A O 1
ATOM 647 N N . PHE A 1 82 ? -2.010 -9.139 -5.214 1.00 90.44 82 PHE A N 1
ATOM 648 C CA . PHE A 1 82 ? -1.255 -10.288 -4.765 1.00 90.44 82 PHE A CA 1
ATOM 649 C C . PHE A 1 82 ? -2.274 -11.321 -4.304 1.00 90.44 82 PHE A C 1
ATOM 651 O O . PHE A 1 82 ? -3.031 -11.083 -3.355 1.00 90.44 82 PHE A O 1
ATOM 658 N N . VAL A 1 83 ? -2.357 -12.414 -5.051 1.00 89.56 83 VAL A N 1
ATOM 659 C CA . VAL A 1 83 ? -3.172 -13.576 -4.718 1.00 89.56 83 VAL A CA 1
ATOM 660 C C . VAL A 1 83 ? -2.240 -14.777 -4.713 1.00 89.56 83 VAL A C 1
ATOM 662 O O . VAL A 1 83 ? -1.403 -14.937 -5.603 1.00 89.56 83 VAL A O 1
ATOM 665 N N . TYR A 1 84 ? -2.363 -15.605 -3.682 1.00 84.50 84 TYR A N 1
ATOM 666 C CA . TYR A 1 84 ? -1.498 -16.760 -3.508 1.00 84.50 84 TYR A CA 1
ATOM 667 C C . TYR A 1 84 ? -1.588 -17.703 -4.714 1.00 84.50 84 TYR A C 1
ATOM 669 O O . TYR A 1 84 ? -2.682 -18.099 -5.107 1.00 84.50 84 TYR A O 1
ATOM 677 N N . HIS A 1 85 ? -0.427 -18.063 -5.274 1.00 83.50 85 HIS A N 1
ATOM 678 C CA . HIS A 1 85 ? -0.285 -18.946 -6.441 1.00 83.50 85 HIS A CA 1
ATOM 679 C C . HIS A 1 85 ? -0.958 -18.455 -7.735 1.00 83.50 85 HIS A C 1
ATOM 681 O O . HIS A 1 85 ? -1.091 -19.227 -8.686 1.00 83.50 85 HIS A O 1
ATOM 687 N N . GLU A 1 86 ? -1.329 -17.178 -7.819 1.00 88.25 86 GLU A N 1
ATOM 688 C CA . GLU A 1 86 ? -1.847 -16.585 -9.049 1.00 88.25 86 GLU A CA 1
ATOM 689 C C . GLU A 1 86 ? -0.862 -15.564 -9.614 1.00 88.25 86 GLU A C 1
ATOM 691 O O . GLU A 1 86 ? -0.250 -14.776 -8.890 1.00 88.25 86 GLU A O 1
ATOM 696 N N . GLN A 1 87 ? -0.733 -15.567 -10.940 1.00 88.50 87 GLN A N 1
ATOM 697 C CA . GLN A 1 87 ? -0.083 -14.477 -11.653 1.00 88.50 87 GLN A CA 1
ATOM 698 C C . GLN A 1 87 ? -1.091 -13.356 -11.869 1.00 88.50 87 GLN A C 1
ATOM 700 O O . GLN A 1 87 ? -2.224 -13.598 -12.290 1.00 88.50 87 GLN A O 1
ATOM 705 N N . PHE A 1 88 ? -0.667 -12.124 -11.606 1.00 89.12 88 PHE A N 1
ATOM 706 C CA . PHE A 1 88 ? -1.494 -10.951 -11.842 1.00 89.12 88 PHE A CA 1
ATOM 707 C C . PHE A 1 88 ? -0.818 -10.004 -12.825 1.00 89.12 88 PHE A C 1
ATOM 709 O O . PHE A 1 88 ? 0.243 -9.448 -12.545 1.00 89.12 88 PHE A O 1
ATOM 716 N N . GLU A 1 89 ? -1.459 -9.796 -13.969 1.00 92.12 89 GLU A N 1
ATOM 717 C CA . GLU A 1 89 ? -1.028 -8.813 -14.958 1.00 92.12 89 GLU A CA 1
ATOM 718 C C . GLU A 1 89 ? -1.633 -7.445 -14.642 1.00 92.12 89 GLU A C 1
ATOM 720 O O . GLU A 1 89 ? -2.825 -7.317 -14.343 1.00 92.12 89 GLU A O 1
ATOM 725 N N . THR A 1 90 ? -0.818 -6.396 -14.707 1.00 91.38 90 THR A N 1
ATOM 726 C CA . THR A 1 90 ? -1.268 -5.031 -14.448 1.00 91.38 90 THR A CA 1
ATOM 727 C C . THR A 1 90 ? -0.540 -4.008 -15.302 1.00 91.38 90 THR A C 1
ATOM 729 O O . THR A 1 90 ? 0.569 -4.228 -15.783 1.00 91.38 90 THR A O 1
ATOM 732 N N . ASN A 1 91 ? -1.180 -2.856 -15.460 1.00 89.94 91 ASN A N 1
ATOM 733 C CA . ASN A 1 91 ? -0.655 -1.729 -16.211 1.00 89.94 91 ASN A CA 1
ATOM 734 C C . ASN A 1 91 ? -0.176 -0.659 -15.237 1.00 89.94 91 ASN A C 1
ATOM 736 O O . ASN A 1 91 ? -0.958 -0.142 -14.434 1.00 89.94 91 ASN A O 1
ATOM 740 N N . TYR A 1 92 ? 1.094 -0.296 -15.346 1.00 88.31 92 TYR A N 1
ATOM 741 C CA . TYR A 1 92 ? 1.674 0.831 -14.643 1.00 88.31 92 TYR A CA 1
ATOM 742 C C . TYR A 1 92 ? 1.650 2.060 -15.543 1.00 88.31 92 TYR A C 1
ATOM 744 O O . TYR A 1 92 ? 2.363 2.136 -16.545 1.00 88.31 92 TYR A O 1
ATOM 752 N N . GLN A 1 93 ? 0.771 3.002 -15.211 1.00 85.00 93 GLN A N 1
ATOM 753 C CA . GLN A 1 93 ? 0.601 4.223 -15.986 1.00 85.00 93 GLN A CA 1
ATOM 754 C C . GLN A 1 93 ? 1.591 5.277 -15.503 1.00 85.00 93 GLN A C 1
ATOM 756 O O . GLN A 1 93 ? 1.542 5.711 -14.350 1.00 85.00 93 GLN A O 1
ATOM 761 N N . THR A 1 94 ? 2.478 5.681 -16.407 1.00 86.56 94 THR A N 1
ATOM 762 C CA . THR A 1 94 ? 3.462 6.744 -16.200 1.00 86.56 94 THR A CA 1
ATOM 763 C C . THR A 1 94 ? 3.156 7.913 -17.145 1.00 86.56 94 THR A C 1
ATOM 765 O O . THR A 1 94 ? 2.516 7.697 -18.181 1.00 86.56 94 THR A O 1
ATOM 768 N N . PRO A 1 95 ? 3.660 9.130 -16.874 1.00 85.75 95 PRO A N 1
ATOM 769 C CA . PRO A 1 95 ? 3.570 10.243 -17.825 1.00 85.75 95 PRO A CA 1
ATOM 770 C C . PRO A 1 95 ? 4.185 9.942 -19.203 1.00 85.75 95 PRO A C 1
ATOM 772 O O . PRO A 1 95 ? 3.803 10.547 -20.201 1.00 85.75 95 PRO A O 1
ATOM 775 N N . TYR A 1 96 ? 5.112 8.982 -19.272 1.00 91.25 96 TYR A N 1
ATOM 776 C CA . TYR A 1 96 ? 5.849 8.614 -20.483 1.00 91.25 96 TYR A CA 1
ATOM 777 C C . TYR A 1 96 ? 5.246 7.418 -21.232 1.00 91.25 96 TYR A C 1
ATOM 779 O O . TYR A 1 96 ? 5.775 7.005 -22.263 1.00 91.25 96 TYR A O 1
ATOM 787 N N . GLY A 1 97 ? 4.145 6.849 -20.734 1.00 89.06 97 GLY A N 1
ATOM 788 C CA . GLY A 1 97 ? 3.488 5.692 -21.333 1.00 89.06 97 GLY A CA 1
ATOM 789 C C . GLY A 1 97 ? 3.107 4.618 -20.319 1.00 89.06 97 GLY A C 1
ATOM 790 O O . GLY A 1 97 ? 3.284 4.766 -19.108 1.00 89.06 97 GLY A O 1
ATOM 791 N N . THR A 1 98 ? 2.549 3.523 -20.834 1.00 90.62 98 THR A N 1
ATOM 792 C CA . THR A 1 98 ? 2.132 2.375 -20.020 1.00 90.62 98 THR A CA 1
ATOM 793 C C . THR A 1 98 ? 3.212 1.305 -20.029 1.00 90.62 98 THR A C 1
ATOM 795 O O . THR A 1 98 ? 3.662 0.890 -21.094 1.00 90.62 98 THR A O 1
ATOM 798 N N . ILE A 1 99 ? 3.584 0.836 -18.842 1.00 92.38 99 ILE A N 1
ATOM 799 C CA . ILE A 1 99 ? 4.449 -0.326 -18.651 1.00 92.38 99 ILE A CA 1
ATOM 800 C C . ILE A 1 99 ? 3.566 -1.504 -18.235 1.00 92.38 99 ILE A C 1
ATOM 802 O O . ILE A 1 99 ? 2.753 -1.377 -17.320 1.00 92.38 99 ILE A O 1
ATOM 806 N N . PHE A 1 100 ? 3.721 -2.644 -18.903 1.00 91.94 100 PHE A N 1
ATOM 807 C CA . PHE A 1 100 ? 3.035 -3.885 -18.543 1.00 91.94 100 PHE A CA 1
ATOM 808 C C . PHE A 1 100 ? 3.857 -4.632 -17.493 1.00 91.94 100 PHE A C 1
ATOM 810 O O . PHE A 1 100 ? 5.053 -4.849 -17.680 1.00 91.94 100 PHE A O 1
ATOM 817 N N . LEU A 1 101 ? 3.219 -5.010 -16.389 1.00 91.00 101 LEU A N 1
ATOM 818 C CA . LEU A 1 101 ? 3.838 -5.721 -15.277 1.00 91.00 101 LEU A CA 1
ATOM 819 C C . LEU A 1 101 ? 3.141 -7.063 -15.064 1.00 91.00 101 LEU A C 1
ATOM 821 O O . LEU A 1 101 ? 1.914 -7.141 -15.099 1.00 91.00 101 LEU A O 1
ATOM 825 N N . VAL A 1 102 ? 3.931 -8.093 -14.770 1.00 91.44 102 VAL A N 1
ATOM 826 C CA . VAL A 1 102 ? 3.448 -9.389 -14.285 1.00 91.44 102 VAL A CA 1
ATOM 827 C C . VAL A 1 102 ? 3.922 -9.544 -12.848 1.00 91.44 102 VAL A C 1
ATOM 829 O O . VAL A 1 102 ? 5.114 -9.438 -12.569 1.00 91.44 102 VAL A O 1
ATOM 832 N N . LEU A 1 103 ? 2.986 -9.766 -11.933 1.00 87.31 103 LEU A N 1
ATOM 833 C CA . LEU A 1 103 ? 3.261 -9.984 -10.520 1.00 87.31 103 LEU A CA 1
ATOM 834 C C . LEU A 1 103 ? 3.148 -11.472 -10.206 1.00 87.31 103 LEU A C 1
ATOM 836 O O . LEU A 1 103 ? 2.156 -12.112 -10.557 1.00 87.31 103 LEU A O 1
ATOM 840 N N . ILE A 1 104 ? 4.157 -11.992 -9.511 1.00 85.00 104 ILE A N 1
ATOM 841 C CA . ILE A 1 104 ? 4.204 -13.357 -8.987 1.00 85.00 104 ILE A CA 1
ATOM 842 C C . ILE A 1 104 ? 4.368 -13.240 -7.473 1.00 85.00 104 ILE A C 1
ATOM 844 O O . ILE A 1 104 ? 5.239 -12.507 -7.004 1.00 85.00 104 ILE A O 1
ATOM 848 N N . GLN A 1 105 ? 3.516 -13.925 -6.711 1.00 81.38 105 GLN A N 1
ATOM 849 C CA . GLN A 1 105 ? 3.583 -13.929 -5.253 1.00 81.38 105 GLN A CA 1
ATOM 850 C C . GLN A 1 105 ? 4.118 -15.264 -4.735 1.00 81.38 105 GLN A C 1
ATOM 852 O O . GLN A 1 105 ? 3.555 -16.319 -5.025 1.00 81.38 105 GLN A O 1
ATOM 857 N N . GLU A 1 106 ? 5.131 -15.188 -3.874 1.00 71.94 106 GLU A N 1
ATOM 858 C CA . GLU A 1 106 ? 5.590 -16.293 -3.034 1.00 71.94 106 GLU A CA 1
ATOM 859 C C . GLU A 1 106 ? 5.462 -15.907 -1.556 1.00 71.94 106 GLU A C 1
ATOM 861 O O . GLU A 1 106 ? 5.617 -14.741 -1.189 1.00 71.94 106 GLU A O 1
ATOM 866 N N . ILE A 1 107 ? 5.138 -16.878 -0.699 1.00 60.28 107 ILE A N 1
ATOM 867 C CA . ILE A 1 107 ? 5.077 -16.678 0.752 1.00 60.28 107 ILE A CA 1
ATOM 868 C C . ILE A 1 107 ? 6.307 -17.329 1.373 1.00 60.28 107 ILE A C 1
ATOM 870 O O . ILE A 1 107 ? 6.491 -18.539 1.261 1.00 60.28 107 ILE A O 1
ATOM 874 N N . TYR A 1 108 ? 7.087 -16.530 2.098 1.00 56.62 108 TYR A N 1
ATOM 875 C CA . TYR A 1 108 ? 8.135 -17.008 2.990 1.00 56.62 108 TYR A CA 1
ATOM 876 C C . TYR A 1 108 ? 7.626 -16.896 4.429 1.00 56.62 108 TYR A C 1
ATOM 878 O O . TYR A 1 108 ? 7.342 -15.801 4.914 1.00 56.62 108 TYR A O 1
ATOM 886 N N . ILE A 1 109 ? 7.471 -18.033 5.110 1.00 42.19 109 ILE A N 1
ATOM 887 C CA . ILE A 1 109 ? 7.221 -18.052 6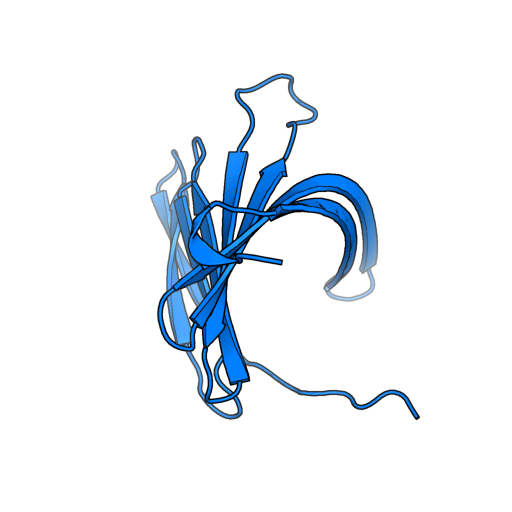.554 1.00 42.19 109 ILE A CA 1
ATOM 888 C C . ILE A 1 109 ? 8.588 -17.979 7.228 1.00 42.19 109 ILE A C 1
ATOM 890 O O . ILE A 1 109 ? 9.366 -18.929 7.152 1.00 42.19 109 ILE A O 1
ATOM 894 N N . LEU A 1 110 ? 8.885 -16.848 7.863 1.00 40.38 110 LEU A N 1
ATOM 895 C CA . LEU A 1 110 ? 10.046 -16.729 8.741 1.00 40.38 110 LEU A CA 1
ATOM 896 C C . LEU A 1 110 ? 9.699 -17.429 10.065 1.00 40.38 110 LEU A C 1
ATOM 898 O O . LEU A 1 110 ? 8.727 -17.049 10.721 1.00 40.38 110 LEU A O 1
ATOM 902 N N . ALA A 1 111 ? 10.434 -18.500 10.377 1.00 38.66 111 ALA A N 1
ATOM 903 C CA . ALA A 1 111 ? 10.311 -19.287 11.607 1.00 38.66 111 ALA A CA 1
ATOM 904 C C . ALA A 1 111 ? 11.107 -18.671 12.764 1.00 38.66 111 ALA A C 1
ATOM 906 O O . ALA A 1 111 ? 12.158 -18.048 12.487 1.00 38.66 111 ALA A O 1
#

Mean predicted aligned error: 5.79 Å

Solvent-accessible surface area (backbone atoms only — not comparable to full-atom values): 6564 Å² total; per-residue (Å²): 132,72,36,77,75,47,40,80,41,82,42,81,46,79,47,78,46,79,56,95,94,45,76,47,79,46,79,43,85,40,68,32,35,38,31,43,58,89,75,32,39,35,42,37,40,60,46,80,41,94,88,69,54,78,58,28,38,35,40,38,37,40,40,80,89,68,32,37,35,42,36,43,50,50,95,44,46,41,61,50,59,44,37,87,87,39,79,33,78,34,63,40,43,45,97,91,46,75,44,82,45,78,41,78,51,81,86,82,84,85,128

Nearest PDB structures (foldseek):
  1r0u-assembly1_A  TM=9.048E-01  e=4.044E-04  Bacillus subtilis
  1pby-assembly1_A  TM=3.577E-01  e=9.470E-01  Paracoccus denitrificans

Sequence (111 aa):
MDLNKGVPVSIHLKTEVNQNDEQEEFLFDIKGQVIKMGDTLYIRYKEEQEDGSAPVSVTMKIFPDGAVQITRAGEMHVRLRFVYHEQFETNYQTPYGTIFLVLIQEIYILA

InterPro domains:
  IPR012674 Calycin [G3DSA:2.40.128.20] (2-106)
  IPR012674 Calycin [SSF50814] (1-104)
  IPR015231 Protein of unknown function DUF1934 [PF09148] (11-101)

Radius of gyration: 15.42 Å; Cα contacts (8 Å, |Δi|>4): 231; chains: 1; bounding box: 41×37×40 Å